Protein 8EML (pdb70)

GO terms:
  GO:0003677 DNA binding (F, IDA)
  GO:0021527 spinal cord association neuron differentiation (P, IGI)
  GO:0021544 subpallium development (P, IGI)
  GO:0048663 neuron fate commitment (P, IGI)
  GO:0007389 pattern specification process (P, IGI)
  GO:0007420 brain development (P, IGI)
  GO:0002087 regulation of respiratory gaseous exchange by nervous system process (P, IMP)
  GO:0045747 positive regulation of Notch signaling pathway (P, IMP)
  GO:0030334 regulation of cell migration (P, IMP)
  GO:0021575 hindbrain morphogenesis (P, IMP)
  GO:0021772 olfactory bulb development (P, IMP)
  GO:0021798 forebrain dorsal/ventral pattern formation (P, IMP)
  GO:0021889 olfactory bulb interneuron differentiation (P, IMP)
  GO:0021978 telencephalon regionalization (P, IMP)
  GO:0048665 neuron fate specification (P, IMP)
  GO:0048699 generation of neurons (P, IMP)
  GO:0048714 positive regulation of oligodendrocyte differentiation (P, IMP)
  GO:0048853 forebrain morphogenesis (P, IMP)
  GO:0060163 subpallium neuron fate commitment (P, IMP)
  GO:0007389 pattern specification process (P, IMP)

Foldseek 3Di:
DDDDDADPVLVVVLVVCCVPDLDDDLVVLVVSCVVRVHDSVVSVVVSVVVVVVVVVD/DDDDDADPVLVVVLVVVCVPDLDDDLVRLVVSCVVRVHDSVVSVVVSVVVVVVVVVVD

Solvent-accessible surface area: 8068 Å² total; per-residue (Å²): 150,39,210,39,28,52,34,93,68,2,77,138,63,0,78,56,26,10,100,89,60,72,156,36,65,149,124,90,48,74,82,10,4,105,138,3,50,23,57,47,137,35,0,80,77,31,6,83,92,50,62,112,130,80,83,98,115,153,39,209,39,29,51,35,89,69,3,75,127,64,0,73,56,21,11,98,92,62,66,154,36,68,146,125,94,44,73,83,10,4,101,139,3,51,24,56,48,138,34,0,81,77,31,6,82,95,50,62,110,128,75,74,97,83,106

Nearest PDB structures (foldseek):
  8eml-assembly1_B  TM=1.018E+00  e=2.217E-08  Mus musculus
  8eml-assembly2_A  TM=1.018E+00  e=5.355E-08  Mus musculus
  5zjr-assembly1_A  TM=9.509E-01  e=2.400E-05  Drosophila melanogaster
  3a01-assembly2_F  TM=9.788E-01  e=1.309E-04  Drosophila melanogaster
  5wc9-assembly1_A  TM=9.565E-01  e=1.505E-03  Homo sapiens

Organism: Mus musculus (NCBI:txid10090)

Structure (mmCIF, N/CA/C/O backbone):
data_8EML
#
_entry.id   8EML
#
_cell.length_a   37.700
_cell.length_b   37.650
_cell.length_c   107.869
_cell.angle_alpha   90.000
_cell.angle_beta   93.990
_cell.angle_gamma   90.000
#
_symmetry.space_group_name_H-M   'P 1 21 1'
#
loop_
_entity.id
_entity.type
_entity.pdbx_description
1 polymer 'GS homeobox 2'
2 polymer "DNA (5'-D(P*GP*AP*GP*CP*TP*AP*AP*TP*TP*AP*AP*AP*GP*C)-3')"
3 polymer "DNA (5'-D(P*GP*CP*TP*TP*TP*AP*AP*TP*TP*AP*GP*CP*TP*C)-3')"
4 non-polymer 'TRIETHYLENE GLYCOL'
5 water water
#
loop_
_atom_site.group_PDB
_atom_site.id
_atom_site.type_symbol
_atom_site.label_atom_id
_atom_site.label_alt_id
_atom_site.label_comp_id
_atom_site.label_asym_id
_atom_site.label_entity_id
_atom_site.label_seq_id
_atom_site.pdbx_PDB_ins_code
_atom_site.Cartn_x
_atom_site.Cartn_y
_atom_site.Cartn_z
_atom_site.occupancy
_atom_site.B_iso_or_equiv
_atom_site.auth_seq_id
_atom_site.auth_comp_id
_atom_site.auth_asym_id
_atom_site.auth_atom_id
_atom_site.pdbx_PDB_model_num
ATOM 1 N N . ARG A 1 8 ? -7.65392 3.94256 39.34405 1.000 93.34770 205 ARG B N 1
ATOM 2 C CA . ARG A 1 8 ? -7.79608 3.83085 37.88956 1.000 97.03444 205 ARG B CA 1
ATOM 3 C C . ARG A 1 8 ? -8.99033 2.96446 37.48809 1.000 101.90284 205 ARG B C 1
ATOM 4 O O . ARG A 1 8 ? -9.78880 2.54207 38.33282 1.000 107.62728 205 ARG B O 1
ATOM 6 N N . MET A 1 9 ? -9.12233 2.74296 36.18266 1.000 77.28840 206 MET B N 1
ATOM 7 C CA . MET A 1 9 ? -10.13074 1.87919 35.57931 1.000 62.30107 206 MET B CA 1
ATOM 8 C C . MET A 1 9 ? -9.45267 0.62578 35.07810 1.000 61.57580 206 MET B C 1
ATOM 9 O O . MET A 1 9 ? -8.30324 0.68178 34.61607 1.000 57.75921 206 MET B O 1
ATOM 14 N N . ARG A 1 10 ? -10.15380 -0.51290 35.19274 1.000 49.99297 207 ARG B N 1
ATOM 15 C CA . ARG A 1 10 ? -9.50110 -1.77740 34.88935 1.000 47.33618 207 ARG B CA 1
ATOM 16 C C . ARG A 1 10 ? -9.25958 -1.91898 33.38878 1.000 45.14513 207 ARG B C 1
ATOM 17 O O . ARG A 1 10 ? -10.05223 -1.46806 32.55995 1.000 40.29333 207 ARG B O 1
ATOM 25 N N . THR A 1 11 ? -8.12522 -2.51150 33.04933 1.000 40.78183 208 THR B N 1
ATOM 26 C CA . THR A 1 11 ? -7.82401 -2.89618 31.68173 1.000 41.20978 208 THR B CA 1
ATOM 27 C C . THR A 1 11 ? -8.45938 -4.24563 31.33925 1.000 39.69717 208 THR B C 1
ATOM 28 O O . THR A 1 11 ? -8.47586 -5.14336 32.16362 1.000 39.27999 208 THR B O 1
ATOM 32 N N . ALA A 1 12 ? -8.92277 -4.39791 30.09583 1.000 40.45112 209 ALA B N 1
ATOM 33 C CA . ALA A 1 12 ? -9.28392 -5.69111 29.50495 1.000 39.86873 209 ALA B CA 1
ATOM 34 C C . ALA A 1 12 ? -8.20859 -6.10266 28.50856 1.000 32.93485 209 ALA B C 1
ATOM 35 O O . ALA A 1 12 ? -7.66287 -5.25622 27.80517 1.000 34.71589 209 ALA B O 1
ATOM 37 N N . PHE A 1 13 ? -7.92411 -7.40119 28.42440 1.000 33.02783 210 PHE B N 1
ATOM 38 C CA . PHE A 1 13 ? -6.94002 -7.93710 27.46967 1.000 39.42243 210 PHE B CA 1
ATOM 39 C C . PHE A 1 13 ? -7.64666 -8.83704 26.47395 1.000 36.97736 210 PHE B C 1
ATOM 40 O O . PHE A 1 13 ? -8.57833 -9.51202 26.86040 1.000 32.21365 210 PHE B O 1
ATOM 48 N N . THR A 1 14 ? -7.22811 -8.84199 25.18815 1.000 32.87211 211 THR B N 1
ATOM 49 C CA . THR A 1 14 ? -7.78203 -9.81371 24.24903 1.000 34.25754 211 THR B CA 1
ATOM 50 C C . THR A 1 14 ? -7.22750 -11.19621 24.57487 1.000 37.85018 211 THR B C 1
ATOM 51 O O . THR A 1 14 ? -6.27484 -11.34367 25.33845 1.000 35.91562 211 THR B O 1
ATOM 55 N N . SER A 1 15 ? -7.78291 -12.23686 23.93628 1.000 44.18475 212 SER B N 1
ATOM 56 C CA . SER A 1 15 ? -7.21876 -13.56996 24.20236 1.000 44.90058 212 SER B CA 1
ATOM 57 C C . SER A 1 15 ? -5.77540 -13.64493 23.70592 1.000 45.55978 212 SER B C 1
ATOM 58 O O . SER A 1 15 ? -4.92630 -14.22868 24.37672 1.000 40.91760 212 SER B O 1
ATOM 61 N N . THR A 1 16 ? -5.46084 -12.95740 22.59754 1.000 35.51192 213 THR B N 1
ATOM 62 C CA . THR A 1 16 ? -4.09790 -12.95928 22.06462 1.000 39.18916 213 THR B CA 1
ATOM 63 C C . THR A 1 16 ? -3.10185 -12.34248 23.04570 1.000 48.83934 213 THR B C 1
ATOM 64 O O . THR A 1 16 ? -2.03866 -12.91835 23.32632 1.000 52.79780 213 THR B O 1
ATOM 68 N N . GLN A 1 17 ? -3.40662 -11.13415 23.54295 1.000 41.68185 214 GLN B N 1
ATOM 69 C CA . GLN A 1 17 ? -2.54281 -10.50103 24.51960 1.000 44.40954 214 GLN B CA 1
ATOM 70 C C . GLN A 1 17 ? -2.29759 -11.40424 25.73020 1.000 45.75373 214 GLN B C 1
ATOM 71 O 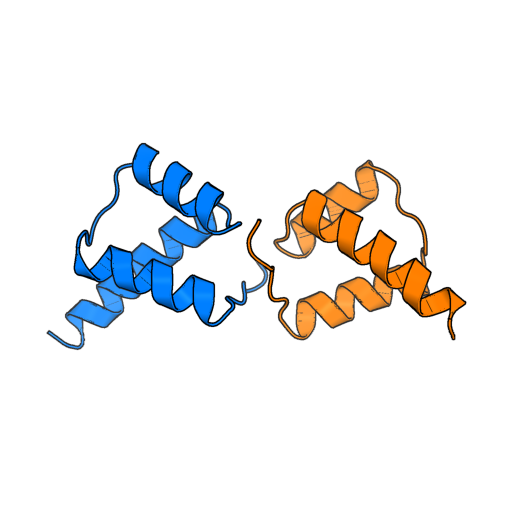O . GLN A 1 17 ? -1.15504 -11.54606 26.17528 1.000 45.44771 214 GLN B O 1
ATOM 77 N N . LEU A 1 18 ? -3.35941 -11.97961 26.30824 1.000 36.27757 215 LEU B N 1
ATOM 78 C CA . LEU A 1 18 ? -3.15745 -12.85665 27.46146 1.000 46.99927 215 LEU B CA 1
ATOM 79 C C . LEU A 1 18 ? -2.28615 -14.04906 27.10753 1.000 50.31948 215 LEU B C 1
ATOM 80 O O . LEU A 1 18 ? -1.45071 -14.47322 27.91680 1.000 48.52983 215 LEU B O 1
ATOM 85 N N . LEU A 1 19 ? -2.43416 -14.57729 25.88363 1.000 50.77949 216 LEU B N 1
ATOM 86 C CA . LEU A 1 19 ? -1.64686 -15.76461 25.54175 1.000 54.89391 216 LEU B CA 1
ATOM 87 C C . LEU A 1 19 ? -0.16674 -15.39441 25.39816 1.000 52.49250 216 LEU B C 1
ATOM 88 O O . LEU A 1 19 ? 0.70279 -16.17752 25.77965 1.000 53.14022 216 LEU B O 1
ATOM 93 N N . GLU A 1 20 ? 0.14255 -14.21970 24.81150 1.000 52.44768 217 GLU B N 1
ATOM 94 C CA . GLU A 1 20 ? 1.54852 -13.79142 24.65481 1.000 53.16412 217 GLU B CA 1
ATOM 95 C C . GLU A 1 20 ? 2.17771 -13.39334 25.99298 1.000 58.11767 217 GLU B C 1
ATOM 96 O O . GLU A 1 20 ? 3.36768 -13.66895 26.24635 1.000 56.86472 217 GLU B O 1
ATOM 102 N N . LEU A 1 21 ? 1.39272 -12.74391 26.86258 1.000 49.31243 218 LEU B N 1
ATOM 103 C CA . LEU A 1 21 ? 1.87176 -12.45164 28.20626 1.000 56.00911 218 LEU B CA 1
ATOM 104 C C . LEU A 1 21 ? 2.20950 -13.74118 28.95916 1.000 62.13149 218 LEU B C 1
ATOM 105 O O . LEU A 1 21 ? 3.22882 -13.81744 29.65997 1.000 59.90001 218 LEU B O 1
ATOM 110 N N . GLU A 1 22 ? 1.37809 -14.75758 28.82640 1.000 63.72051 219 GLU B N 1
ATOM 111 C CA . GLU A 1 22 ? 1.66091 -16.01162 29.50735 1.000 69.12388 219 GLU B CA 1
ATOM 112 C C . GLU A 1 22 ? 2.68904 -16.87020 28.80712 1.000 68.50484 219 GLU B C 1
ATOM 113 O O . GLU A 1 22 ? 3.31419 -17.68862 29.47805 1.000 76.52889 219 GLU B O 1
ATOM 119 N N . ARG A 1 23 ? 2.96092 -16.63493 27.52305 1.000 64.28897 220 ARG B N 1
ATOM 120 C CA . ARG A 1 23 ? 4.13514 -17.25726 26.93084 1.000 65.42918 220 ARG B CA 1
ATOM 121 C C . ARG A 1 23 ? 5.40124 -16.67026 27.52627 1.000 70.88911 220 ARG B C 1
ATOM 122 O O . ARG A 1 23 ? 6.34943 -17.40117 27.81187 1.000 76.32721 220 ARG B O 1
ATOM 124 N N . GLU A 1 24 ? 5.44157 -15.35358 27.72389 1.000 74.82616 221 GLU B N 1
ATOM 125 C CA . GLU A 1 24 ? 6.60810 -14.73848 28.35985 1.000 75.11773 221 GLU B CA 1
ATOM 126 C C . GLU A 1 24 ? 6.82853 -15.28194 29.76211 1.000 80.43773 221 GLU B C 1
ATOM 127 O O . GLU A 1 24 ? 7.91447 -15.78336 30.07678 1.000 86.04264 221 GLU B O 1
ATOM 133 N N . PHE A 1 25 ? 5.78481 -15.26238 30.59482 1.000 66.36040 222 PHE B N 1
ATOM 134 C CA . PHE A 1 25 ? 5.91726 -15.78485 31.94894 1.000 72.75124 222 PHE B CA 1
ATOM 135 C C . PHE A 1 25 ? 6.44087 -17.21673 31.97028 1.000 83.59938 222 PHE B C 1
ATOM 136 O O . PHE A 1 25 ? 7.08080 -17.62489 32.94808 1.000 83.74193 222 PHE B O 1
ATOM 144 N N . SER A 1 26 ? 6.16795 -17.99650 30.91605 1.000 83.22703 223 SER B N 1
ATOM 145 C CA . SER A 1 26 ? 6.70503 -19.35229 30.83013 1.000 86.00034 223 SER B CA 1
ATOM 146 C C . SER A 1 26 ? 8.21558 -19.35230 30.72517 1.000 91.66770 223 SER B C 1
ATOM 147 O O . SER A 1 26 ? 8.88527 -20.19637 31.33680 1.000 100.81983 223 SER B O 1
ATOM 150 N N . SER A 1 27 ? 8.77225 -18.42284 29.94942 1.000 89.04846 224 SER B N 1
ATOM 151 C CA . SER A 1 27 ? 10.22398 -18.32951 29.79162 1.000 93.68975 224 SER B CA 1
ATOM 152 C C . SER A 1 27 ? 10.82733 -17.51228 30.94630 1.000 105.51723 224 SER B C 1
ATOM 153 O O . SER A 1 27 ? 11.41801 -18.07057 31.87134 1.000 115.03395 224 SER B O 1
ATOM 156 N N . ASN A 1 28 ? 10.69751 -16.19801 30.88271 1.000 110.26999 225 ASN B N 1
ATOM 157 C CA . ASN A 1 28 ? 11.00008 -15.26018 31.96135 1.000 98.53271 225 ASN B CA 1
ATOM 158 C C . ASN A 1 28 ? 9.86591 -15.14472 32.95487 1.000 100.13335 225 ASN B C 1
ATOM 159 O O . ASN A 1 28 ? 8.69349 -15.13960 32.58993 1.000 108.94637 225 ASN B O 1
ATOM 164 N N . MET A 1 29 ? 10.21582 -15.04827 34.21638 1.000 88.29644 226 MET B N 1
ATOM 165 C CA . MET A 1 29 ? 9.24250 -14.70722 35.22180 1.000 72.47007 226 MET B CA 1
ATOM 166 C C . MET A 1 29 ? 9.45482 -13.27661 35.70702 1.000 72.49763 226 MET B C 1
ATOM 167 O O . MET A 1 29 ? 8.53996 -12.67934 36.30075 1.000 64.56816 226 MET B O 1
ATOM 172 N N . TYR A 1 30 ? 10.61769 -12.70234 35.38364 1.000 75.41863 227 TYR B N 1
ATOM 173 C CA . TYR A 1 30 ? 11.02978 -11.34600 35.70762 1.000 70.80844 227 TYR B CA 1
ATOM 174 C C . TYR A 1 30 ? 11.53042 -10.67584 34.43513 1.000 71.79020 227 TYR B C 1
ATOM 175 O O . TYR A 1 30 ? 12.13077 -11.32298 33.57361 1.000 85.73669 227 TYR B O 1
ATOM 184 N N . LEU A 1 31 ? 11.32279 -9.37394 34.33240 1.000 62.79666 228 LEU B N 1
ATOM 185 C CA . LEU A 1 31 ? 11.60376 -8.66047 33.09985 1.000 65.72908 228 LEU B CA 1
ATOM 186 C C . LEU A 1 31 ? 12.48362 -7.46033 33.39428 1.000 74.13570 228 LEU B C 1
ATOM 187 O O . LEU A 1 31 ? 12.24770 -6.73902 34.37119 1.000 73.86039 228 LEU B O 1
ATOM 192 N N . SER A 1 32 ? 13.49032 -7.24054 32.54547 1.000 68.73868 229 SER B N 1
ATOM 193 C CA . SER A 1 32 ? 14.20090 -5.98006 32.60151 1.000 66.83699 229 SER B CA 1
ATOM 194 C C . SER A 1 32 ? 13.23623 -4.85321 32.28843 1.000 69.64947 229 SER B C 1
ATOM 195 O O . SER A 1 32 ? 12.17141 -5.06484 31.70599 1.000 69.08064 229 SER B O 1
ATOM 198 N N . ARG A 1 33 ? 13.61775 -3.63968 32.68051 1.000 67.22362 230 ARG B N 1
ATOM 199 C CA . ARG A 1 33 ? 12.83990 -2.47743 32.28438 1.000 69.34916 230 ARG B CA 1
ATOM 200 C C . ARG A 1 33 ? 12.78444 -2.35887 30.75995 1.000 71.25385 230 ARG B C 1
ATOM 201 O O . ARG A 1 33 ? 11.81104 -1.83234 30.20541 1.000 70.08776 230 ARG B O 1
ATOM 209 N N . LEU A 1 34 ? 13.81175 -2.85015 30.06858 1.000 69.43721 231 LEU B N 1
ATOM 210 C CA . LEU A 1 34 ? 13.86324 -2.72613 28.61680 1.000 70.85541 231 LEU B CA 1
ATOM 211 C C . LEU A 1 34 ? 12.95094 -3.74000 27.95962 1.000 66.96542 231 LEU B C 1
ATOM 212 O O . LEU A 1 34 ? 12.25795 -3.41714 26.99778 1.000 68.92509 231 LEU B O 1
ATOM 217 N N . ARG A 1 35 ? 12.95650 -4.97144 28.45308 1.000 69.51264 232 ARG B N 1
ATOM 218 C CA . ARG A 1 35 ? 12.08280 -5.99596 27.89516 1.000 70.61930 232 ARG B CA 1
ATOM 219 C C . ARG A 1 35 ? 10.61502 -5.63531 28.13872 1.000 72.05677 232 ARG B C 1
ATOM 220 O O . ARG A 1 35 ? 9.76305 -5.81621 27.26074 1.000 66.73090 232 ARG B O 1
ATOM 228 N N . ARG A 1 36 ? 10.32346 -5.04849 29.30086 1.000 66.26516 233 ARG B N 1
ATOM 229 C CA . ARG A 1 36 ? 8.97897 -4.59417 29.60909 1.000 67.43108 233 ARG B CA 1
ATOM 230 C C . ARG A 1 36 ? 8.50659 -3.59676 28.54849 1.000 71.05113 233 ARG B C 1
ATOM 231 O O . ARG A 1 36 ? 7.38063 -3.69244 28.03979 1.000 55.15779 233 ARG B O 1
ATOM 239 N N . ILE A 1 37 ? 9.39010 -2.68514 28.12580 1.000 66.66542 234 ILE B N 1
ATOM 240 C CA . ILE A 1 37 ? 8.96319 -1.74616 27.09292 1.000 64.44336 234 ILE B CA 1
ATOM 241 C C . ILE A 1 37 ? 8.81660 -2.46265 25.75788 1.000 63.14839 234 ILE B C 1
ATOM 242 O O . ILE A 1 37 ? 7.91046 -2.15085 24.97214 1.000 56.70084 234 ILE B O 1
ATOM 247 N N . GLU A 1 38 ? 9.65729 -3.46571 25.50171 1.000 60.58190 235 GLU B N 1
ATOM 248 C CA . GLU A 1 38 ? 9.53997 -4.23063 24.26753 1.000 66.31909 235 GLU B CA 1
ATOM 249 C C . GLU A 1 38 ? 8.18754 -4.92329 24.19024 1.000 62.10520 235 GLU B C 1
ATOM 250 O O . GLU A 1 38 ? 7.44156 -4.75443 23.22285 1.000 57.68624 235 GLU B O 1
ATOM 256 N N . ILE A 1 39 ? 7.86970 -5.72154 25.21173 1.000 62.87208 236 ILE B N 1
ATOM 257 C CA . ILE A 1 39 ? 6.62549 -6.47776 25.24700 1.000 58.58778 236 ILE B CA 1
ATOM 258 C C . ILE A 1 39 ? 5.43908 -5.53386 25.13236 1.000 54.21179 236 ILE B C 1
ATOM 259 O O . ILE A 1 39 ? 4.52023 -5.75751 24.35005 1.000 46.59010 236 ILE B O 1
ATOM 264 N N . ALA A 1 40 ? 5.49424 -4.43347 25.87297 1.000 56.09074 237 ALA B N 1
ATOM 265 C CA . ALA A 1 40 ? 4.43110 -3.45078 25.82461 1.000 50.58219 237 ALA B CA 1
ATOM 266 C C . ALA A 1 40 ? 4.17816 -2.94890 24.41260 1.000 56.33216 237 ALA B C 1
ATOM 267 O O . ALA A 1 40 ? 3.01250 -2.84202 23.98657 1.000 51.35529 237 ALA B O 1
ATOM 269 N N . THR A 1 41 ? 5.24641 -2.62756 23.67510 1.000 52.35664 238 THR B N 1
ATOM 270 C CA . THR A 1 41 ? 5.09458 -2.07710 22.33130 1.000 53.28125 238 THR B CA 1
ATOM 271 C C . THR A 1 41 ? 4.60214 -3.14543 21.35667 1.000 54.52354 238 THR B C 1
ATOM 272 O O . THR A 1 41 ? 3.71755 -2.87954 20.53535 1.000 56.55990 238 THR B O 1
ATOM 276 N N . TYR A 1 42 ? 5.10441 -4.37820 21.48466 1.000 47.79683 239 TYR B N 1
ATOM 277 C CA . TYR A 1 42 ? 4.62733 -5.47601 20.64582 1.000 57.12841 239 TYR B CA 1
ATOM 278 C C . TYR A 1 42 ? 3.15595 -5.83749 20.90693 1.000 62.87171 239 TYR B C 1
ATOM 279 O O . TYR A 1 42 ? 2.45525 -6.28790 19.99722 1.000 59.78752 239 TYR B O 1
ATOM 288 N N . LEU A 1 43 ? 2.68468 -5.69276 22.13308 1.000 55.99793 240 LEU B N 1
ATOM 289 C CA . LEU A 1 43 ? 1.36732 -6.15268 22.55291 1.000 54.18712 240 LEU B CA 1
ATOM 290 C C . LEU A 1 43 ? 0.32972 -5.04033 22.48641 1.000 55.80718 240 LEU B C 1
ATOM 291 O O . LEU A 1 43 ? -0.84992 -5.27587 22.78838 1.000 54.28677 240 LEU B O 1
ATOM 296 N N . ASN A 1 44 ? 0.75758 -3.82409 22.14501 1.000 50.40667 241 ASN B N 1
ATOM 297 C CA . ASN A 1 44 ? -0.11881 -2.66699 22.12951 1.000 49.01180 241 ASN B CA 1
ATOM 298 C C . ASN A 1 44 ? -0.64781 -2.38970 23.53719 1.000 50.97965 241 ASN B C 1
ATOM 299 O O . ASN A 1 44 ? -1.83470 -2.12738 23.76157 1.000 49.21247 241 ASN B O 1
ATOM 304 N N . LEU A 1 45 ? 0.24258 -2.47708 24.50286 1.000 47.77218 242 LEU B N 1
ATOM 305 C CA . LEU A 1 45 ? -0.08312 -2.22247 25.89324 1.000 48.93788 242 LEU B CA 1
ATOM 306 C C . LEU A 1 45 ? 0.89053 -1.18143 26.43733 1.000 49.73064 242 LEU B C 1
ATOM 307 O O . LEU A 1 45 ? 1.98901 -1.01392 25.90940 1.000 48.51755 242 LEU B O 1
ATOM 312 N N . SER A 1 46 ? 0.51483 -0.54151 27.53869 1.000 42.91635 243 SER B N 1
ATOM 313 C CA . SER A 1 46 ? 1.44278 0.31212 28.25217 1.000 40.74580 243 SER B CA 1
ATOM 314 C C . SER A 1 46 ? 2.32327 -0.46744 29.21517 1.000 49.26922 243 SER B C 1
ATOM 315 O O . SER A 1 46 ? 1.99832 -1.56885 29.67868 1.000 48.92174 243 SER B O 1
ATOM 318 N N . GLU A 1 47 ? 3.40838 0.18413 29.58278 1.000 44.15250 244 GLU B N 1
ATOM 319 C CA . GLU A 1 47 ? 4.43241 -0.41771 30.41378 1.000 53.14615 244 GLU B CA 1
ATOM 320 C C . GLU A 1 47 ? 3.86667 -0.75784 31.76986 1.000 50.43420 244 GLU B C 1
ATOM 321 O O . GLU A 1 47 ? 4.14897 -1.83084 32.32679 1.000 51.23241 244 GLU B O 1
ATOM 327 N N . LYS A 1 48 ? 3.04181 0.13639 32.31202 1.000 43.80842 245 LYS B N 1
ATOM 328 C CA . LYS A 1 48 ? 2.45771 -0.10207 33.62313 1.000 45.46729 245 LYS B CA 1
ATOM 329 C C . LYS A 1 48 ? 1.53452 -1.30530 33.59400 1.000 47.21288 245 LYS B C 1
ATOM 330 O O . LYS A 1 48 ? 1.49902 -2.08636 34.55529 1.000 46.79020 245 LYS B O 1
ATOM 336 N N . GLN A 1 49 ? 0.79446 -1.48121 32.48816 1.000 41.80821 246 GLN B N 1
ATOM 337 C CA . GLN A 1 49 ? -0.07758 -2.65787 32.35595 1.000 41.33764 246 GLN B CA 1
ATOM 338 C C . GLN A 1 49 ? 0.73600 -3.95130 32.35715 1.000 45.59117 246 GLN B C 1
ATOM 339 O O . GLN A 1 49 ? 0.32992 -4.95104 32.98097 1.000 34.83008 246 GLN B O 1
ATOM 345 N N . VAL A 1 50 ? 1.88307 -3.95876 31.64846 1.000 38.47692 247 VAL B N 1
ATOM 346 C CA . VAL A 1 50 ? 2.71168 -5.15929 31.61585 1.000 36.56184 247 VAL B CA 1
ATOM 347 C C . VAL A 1 50 ? 3.31390 -5.40391 32.99075 1.000 44.95324 247 VAL B C 1
ATOM 348 O O . VAL A 1 50 ? 3.39984 -6.55002 33.46235 1.000 36.90652 247 VAL B O 1
ATOM 352 N N . LYS A 1 51 ? 3.75514 -4.33992 33.64748 1.000 43.30679 248 LYS B N 1
ATOM 353 C CA . LYS A 1 51 ? 4.42710 -4.50165 34.93581 1.000 49.21902 248 LYS B CA 1
ATOM 354 C C . LYS A 1 51 ? 3.47662 -5.13041 35.96230 1.000 50.44299 248 LYS B C 1
ATOM 355 O O . LYS A 1 51 ? 3.79319 -6.13707 36.60986 1.000 45.08418 248 LYS B O 1
ATOM 361 N N . ILE A 1 52 ? 2.29274 -4.54801 36.09447 1.000 46.36113 249 ILE B N 1
ATOM 362 C CA . ILE A 1 52 ? 1.32959 -5.02251 37.07172 1.000 44.93710 249 ILE B CA 1
ATOM 363 C C . ILE A 1 52 ? 0.87551 -6.43724 36.73455 1.000 48.53833 249 ILE B C 1
ATOM 364 O O . ILE A 1 52 ? 0.71499 -7.27623 37.63932 1.000 45.87590 249 ILE B O 1
ATOM 369 N N . TRP A 1 53 ? 0.67632 -6.74166 35.43848 1.000 43.05160 250 TRP B N 1
ATOM 370 C CA . TRP A 1 53 ? 0.31176 -8.12413 35.09861 1.000 43.61847 250 TRP B CA 1
ATOM 371 C C . TRP A 1 53 ? 1.35852 -9.10618 35.61088 1.000 44.26162 250 TRP B C 1
ATOM 372 O O . TRP A 1 53 ? 1.03149 -10.11965 36.24490 1.000 41.35784 250 TRP B O 1
ATOM 383 N N . PHE A 1 54 ? 2.62909 -8.77798 35.42348 1.000 40.65707 251 PHE B N 1
ATOM 384 C CA . PHE A 1 54 ? 3.67619 -9.67407 35.87655 1.000 47.67054 251 PHE B CA 1
ATOM 385 C C . PHE A 1 54 ? 3.68833 -9.79215 37.39683 1.000 50.81049 251 PHE B C 1
ATOM 386 O O . PHE A 1 54 ? 3.79842 -10.90663 37.92658 1.000 50.84770 251 PHE B O 1
ATOM 394 N N . GLN A 1 55 ? 3.52128 -8.67322 38.12132 1.000 46.93986 252 GLN B N 1
ATOM 395 C CA . GLN A 1 55 ? 3.40275 -8.73898 39.58227 1.000 49.56785 252 GLN B CA 1
ATOM 396 C C . GLN A 1 55 ? 2.28614 -9.67809 40.02002 1.000 50.25609 252 GLN B C 1
ATOM 397 O O . GLN A 1 55 ? 2.51430 -10.62128 40.79215 1.000 51.73939 252 GLN B O 1
ATOM 403 N N . ASN A 1 56 ? 1.06097 -9.45022 39.52374 1.000 45.43702 253 ASN B N 1
ATOM 404 C CA . ASN A 1 56 ? -0.05236 -10.30120 39.93951 1.000 51.14593 253 ASN B CA 1
ATOM 405 C C . ASN A 1 56 ? 0.19464 -11.75681 39.53200 1.000 55.84370 253 ASN B C 1
ATOM 406 O O . ASN A 1 56 ? -0.10794 -12.68428 40.29319 1.000 55.28286 253 ASN B O 1
ATOM 411 N N . ARG A 1 57 ? 0.80610 -11.97150 38.36509 1.000 46.99074 254 ARG B N 1
ATOM 412 C CA . ARG A 1 57 ? 0.97740 -13.33877 37.89871 1.000 50.64310 254 ARG B CA 1
ATOM 413 C C . ARG A 1 57 ? 1.87919 -14.10101 38.84233 1.000 61.81093 254 ARG B C 1
ATOM 414 O O . ARG A 1 57 ? 1.64609 -15.27878 39.12183 1.000 66.24290 254 ARG B O 1
ATOM 422 N N . ARG A 1 58 ? 2.92402 -13.44610 39.34531 1.000 59.57825 255 ARG B N 1
ATOM 423 C CA . ARG A 1 58 ? 3.82497 -14.13778 40.25309 1.000 60.01824 255 ARG B CA 1
ATOM 424 C C . ARG A 1 58 ? 3.10828 -14.51556 41.54545 1.000 65.49238 255 ARG B C 1
ATOM 425 O O . ARG A 1 58 ? 3.28597 -15.62493 42.06288 1.000 66.31857 255 ARG B O 1
ATOM 433 N N . VAL A 1 59 ? 2.25557 -13.62954 42.05603 1.000 59.33284 256 VAL B N 1
ATOM 434 C CA . VAL A 1 59 ? 1.47103 -13.97493 43.24096 1.000 73.52923 256 VAL B CA 1
ATOM 435 C C . VAL A 1 59 ? 0.61751 -15.22127 42.99054 1.000 73.19671 256 VAL B C 1
ATOM 436 O O . VAL A 1 59 ? 0.59746 -16.15785 43.79649 1.000 76.49185 256 VAL B O 1
ATOM 440 N N . LYS A 1 60 ? -0.10285 -15.2474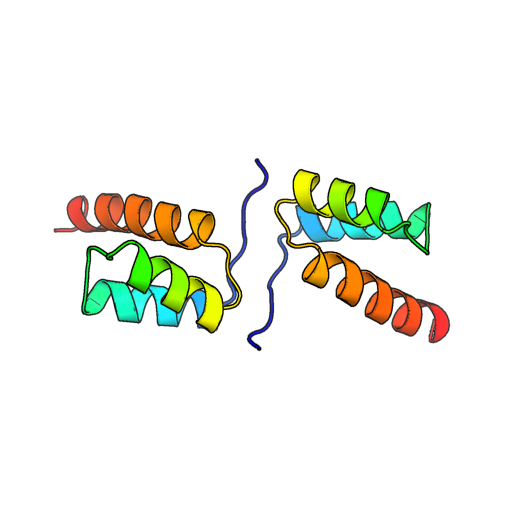7 41.87344 1.000 68.88927 257 LYS B N 1
ATOM 441 C CA . LYS A 1 60 ? -0.86812 -16.43785 41.53251 1.000 73.21944 257 LYS B CA 1
ATOM 442 C C . LYS A 1 60 ? 0.02938 -17.65765 41.42872 1.000 82.44414 257 LYS B C 1
ATOM 443 O O . LYS A 1 60 ? -0.30904 -18.73159 41.94395 1.000 86.96162 257 LYS B O 1
ATOM 449 N N . HIS A 1 61 ? 1.19174 -17.51037 40.79402 1.000 81.44042 258 HIS B N 1
ATOM 450 C CA . HIS A 1 61 ? 1.99401 -18.69536 40.53817 1.000 90.80477 258 HIS B CA 1
ATOM 451 C C . HIS A 1 61 ? 2.49269 -19.33255 41.83196 1.000 100.68359 258 HIS B C 1
ATOM 452 O O . HIS A 1 61 ? 2.62724 -20.56107 41.90518 1.000 103.59060 258 HIS B O 1
ATOM 459 N N . LYS A 1 62 ? 2.77321 -18.52933 42.85879 1.000 95.02882 259 LYS B N 1
ATOM 460 C CA . LYS A 1 62 ? 3.19396 -19.10477 44.13330 1.000 99.24282 259 LYS B CA 1
ATOM 461 C C . LYS A 1 62 ? 2.05592 -19.90139 44.76094 1.000 103.99110 259 LYS B C 1
ATOM 462 O O . LYS A 1 62 ? 2.21649 -21.08305 45.08782 1.000 109.24984 259 LYS B O 1
ATOM 464 N N . LYS A 1 63 ? 0.87852 -19.28759 44.88454 1.000 99.78553 260 LYS B N 1
ATOM 465 C CA . LYS A 1 63 ? -0.28507 -19.95275 45.46305 1.000 103.41129 260 LYS B CA 1
ATOM 466 C C . LYS A 1 63 ? -0.61757 -21.27761 44.77259 1.000 110.95132 260 LYS B C 1
ATOM 467 O O . LYS A 1 63 ? -1.38910 -22.07753 45.30944 1.000 119.64629 260 LYS B O 1
ATOM 469 N N . GLU A 1 64 ? -0.04556 -21.52820 43.59719 1.000 112.16162 261 GLU B N 1
ATOM 470 C CA . GLU A 1 64 ? -0.18760 -22.82052 42.93205 1.000 109.25461 261 GLU B CA 1
ATOM 471 C C . GLU A 1 64 ? 1.18387 -23.39842 42.59035 1.000 111.08836 261 GLU B C 1
ATOM 472 O O . GLU A 1 64 ? 1.51759 -23.58372 41.41768 1.000 114.97670 261 GLU B O 1
ATOM 1048 N N . ARG D 1 8 ? -0.45015 -3.29368 14.00711 1.000 89.45747 205 ARG A N 1
ATOM 1049 C CA . ARG D 1 8 ? -0.55951 -3.45345 15.45726 1.000 93.92861 205 ARG A CA 1
ATOM 1050 C C . ARG D 1 8 ? -1.44436 -4.64179 15.86296 1.000 96.04770 205 ARG A C 1
ATOM 1051 O O . ARG D 1 8 ? -1.85920 -5.46476 15.02394 1.000 102.37451 205 ARG A O 1
ATOM 1053 N N . MET D 1 9 ? -1.73128 -4.70637 17.16263 1.000 75.03632 206 MET A N 1
ATOM 1054 C CA . MET D 1 9 ? -2.51037 -5.77868 17.74923 1.000 62.91092 206 MET A CA 1
ATOM 1055 C C . MET D 1 9 ? -3.78234 -5.12482 18.27627 1.000 59.68800 206 MET A C 1
ATOM 1056 O O . MET D 1 9 ? -3.72299 -3.98683 18.75156 1.000 54.75071 206 MET A O 1
ATOM 1061 N N . ARG D 1 10 ? -4.94617 -5.79333 18.15321 1.000 52.34828 207 ARG A N 1
ATOM 1062 C CA . ARG D 1 10 ? -6.19436 -5.09262 18.47589 1.000 46.63647 207 ARG A CA 1
ATOM 1063 C C . ARG D 1 10 ? -6.33263 -4.84969 19.97525 1.000 44.57482 207 ARG A C 1
ATOM 1064 O O . ARG D 1 10 ? -5.96012 -5.68097 20.80670 1.000 39.39161 207 ARG A O 1
ATOM 1072 N N . THR D 1 11 ? -6.88146 -3.69313 20.30724 1.000 41.61183 208 THR A N 1
ATOM 1073 C CA . THR D 1 11 ? -7.31750 -3.37923 21.65593 1.000 42.41160 208 THR A CA 1
ATOM 1074 C C . THR D 1 11 ? -8.68216 -4.00127 21.97612 1.000 40.04323 208 THR A C 1
ATOM 1075 O O . THR D 1 11 ? -9.57049 -3.98248 21.14085 1.000 41.83252 208 THR A O 1
ATOM 1079 N N . ALA D 1 12 ? -8.86837 -4.45761 23.22659 1.000 41.31914 209 ALA A N 1
ATOM 1080 C CA . ALA D 1 12 ? -10.15236 -4.78190 23.84772 1.000 38.41796 209 ALA A CA 1
ATOM 1081 C C . ALA D 1 12 ? -10.53994 -3.69612 24.84636 1.000 35.92777 209 ALA A C 1
ATOM 1082 O O . ALA D 1 12 ? -9.67928 -3.15711 25.55200 1.000 37.17062 209 ALA A O 1
ATOM 1084 N N . PHE D 1 13 ? -11.83415 -3.41804 24.94669 1.000 31.27856 210 PHE A N 1
ATOM 1085 C CA . PHE D 1 13 ? -12.37724 -2.46685 25.90051 1.000 39.50270 210 PHE A CA 1
ATOM 1086 C C . PHE D 1 13 ? -13.27110 -3.21658 26.88357 1.000 37.57072 210 PHE A C 1
ATOM 1087 O O . PHE D 1 13 ? -13.95151 -4.16516 26.49282 1.000 34.10027 210 PHE A O 1
ATOM 1095 N N . THR D 1 14 ? -13.29454 -2.78262 28.15462 1.000 32.09101 211 THR A N 1
ATOM 1096 C CA . THR D 1 14 ? -14.26950 -3.30436 29.09152 1.000 33.93702 211 THR A CA 1
ATOM 1097 C C . THR D 1 14 ? -15.64945 -2.69813 28.78669 1.000 38.63841 211 THR A C 1
ATOM 1098 O O . THR D 1 14 ? -15.80280 -1.72472 28.02906 1.000 37.70622 211 THR A O 1
ATOM 1102 N N . SER D 1 15 ? -16.68224 -3.23024 29.42016 1.000 40.88415 212 SER A N 1
ATOM 1103 C CA . SER D 1 15 ? -18.00699 -2.66361 29.12084 1.000 45.51425 212 SER A CA 1
ATOM 1104 C C . SER D 1 15 ? -18.10957 -1.23496 29.62542 1.000 44.26498 212 SER A C 1
ATOM 1105 O O . SER D 1 15 ? -18.76038 -0.40937 28.98819 1.000 36.96188 212 SER A O 1
ATOM 1108 N N . THR D 1 16 ? -17.40392 -0.91925 30.72784 1.000 37.22371 213 THR A N 1
ATOM 1109 C CA . THR D 1 16 ? -17.38758 0.43736 31.26903 1.000 39.61828 213 THR A CA 1
ATOM 1110 C C . THR D 1 16 ? -16.74058 1.42989 30.29561 1.000 49.63300 213 THR A C 1
ATOM 1111 O O . THR D 1 16 ? -17.27886 2.51247 30.04253 1.000 51.11337 213 THR A O 1
ATOM 1115 N N . GLN D 1 17 ? -15.55117 1.09212 29.78151 1.000 43.33531 214 GLN A N 1
ATOM 1116 C CA . GLN D 1 17 ? -14.87292 1.94002 28.81618 1.000 43.23095 214 GLN A CA 1
ATOM 1117 C C . GLN D 1 17 ? -15.75685 2.23195 27.61210 1.000 43.99972 214 GLN A C 1
ATOM 1118 O O . GLN D 1 17 ? -15.91089 3.39589 27.22661 1.000 44.71334 214 GLN A O 1
ATOM 1124 N N . LEU D 1 18 ? -16.33912 1.19491 26.99098 1.000 37.04141 215 LEU A N 1
ATOM 1125 C CA . LEU D 1 18 ? -17.23615 1.43410 25.83796 1.000 46.95294 215 LEU A CA 1
ATOM 1126 C C . LEU D 1 18 ? -18.42154 2.32279 26.20477 1.000 52.31848 215 LEU A C 1
ATOM 1127 O O . LEU D 1 18 ? -18.85252 3.16539 25.39676 1.000 50.13291 215 LEU A O 1
ATOM 1132 N N . LEU D 1 19 ? -18.96400 2.16729 27.41521 1.000 47.78080 216 LEU A N 1
ATOM 1133 C CA . LEU D 1 19 ? -20.10976 3.01004 27.79329 1.000 55.94269 216 LEU A CA 1
ATOM 1134 C C . LEU D 1 19 ? -19.74785 4.47045 27.97133 1.000 54.29432 216 LEU A C 1
ATOM 1135 O O . LEU D 1 19 ? -20.55246 5.33727 27.61475 1.000 50.79361 216 LEU A O 1
ATOM 1140 N N . GLU D 1 20 ? -18.55604 4.75555 28.50934 1.000 51.17059 217 GLU A N 1
ATOM 1141 C CA . GLU D 1 20 ? -18.09978 6.13459 28.65996 1.000 52.93767 217 GLU A CA 1
ATOM 1142 C C . GLU D 1 20 ? -17.69265 6.73895 27.32105 1.000 56.89796 217 GLU A C 1
ATOM 1143 O O . GLU D 1 20 ? -17.88685 7.93564 27.09509 1.000 59.91854 217 GLU A O 1
ATOM 1149 N N . LEU D 1 21 ? -17.07900 5.94267 26.44756 1.000 48.37741 218 LEU A N 1
ATOM 1150 C CA . LEU D 1 21 ? -16.75709 6.39766 25.10609 1.000 54.98662 218 LEU A CA 1
ATOM 1151 C C . LEU D 1 21 ? -18.02989 6.75790 24.36450 1.000 60.97427 218 LEU A C 1
ATOM 1152 O O . LEU D 1 21 ? -18.07810 7.75693 23.64022 1.000 60.91688 218 LEU A O 1
ATOM 1157 N N . GLU D 1 22 ? -19.08189 5.97227 24.53670 1.000 61.34533 219 GLU A N 1
ATOM 1158 C CA . GLU D 1 22 ? -20.25868 6.30549 23.76544 1.000 66.86227 219 GLU A CA 1
ATOM 1159 C C . GLU D 1 22 ? -21.12383 7.31548 24.47550 1.000 69.65960 219 GLU A C 1
ATOM 1160 O O . GLU D 1 22 ? -21.93511 7.95449 23.81333 1.000 74.97910 219 GLU A O 1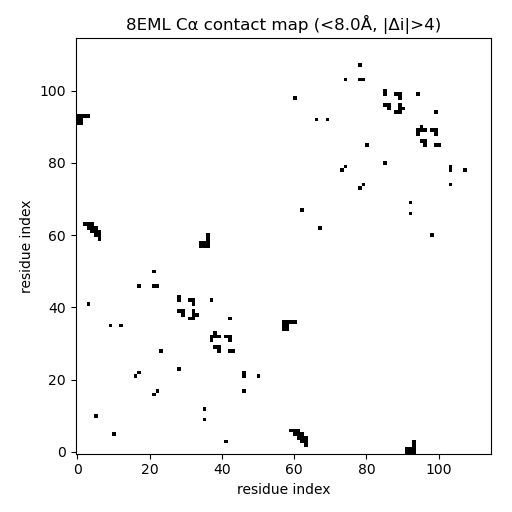
ATOM 1166 N N . ARG D 1 23 ? -20.93587 7.51345 25.78412 1.000 64.09336 220 ARG A N 1
ATOM 1167 C CA . ARG D 1 23 ? -21.50657 8.70096 26.39681 1.000 65.33994 220 ARG A CA 1
ATOM 1168 C C . ARG D 1 23 ? -20.90445 9.94412 25.77870 1.000 73.21754 220 ARG A C 1
ATOM 1169 O O . ARG D 1 23 ? -21.61915 10.90939 25.47794 1.000 77.06013 220 ARG A O 1
ATOM 1171 N N . GLU D 1 24 ? -19.59010 9.95963 25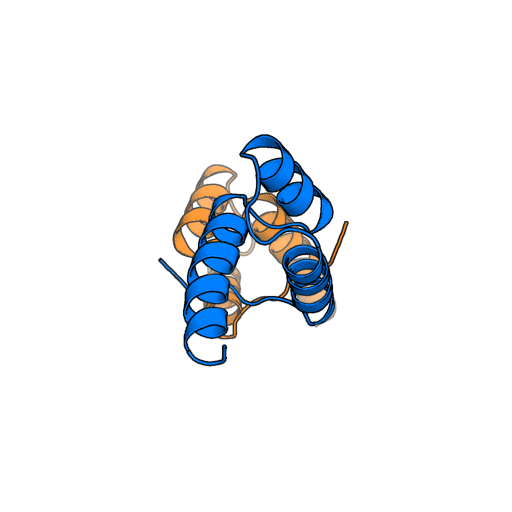.56300 1.000 75.24366 221 GLU A N 1
ATOM 1172 C CA . GLU D 1 24 ? -18.99532 11.14737 24.98027 1.000 74.64017 221 GLU A CA 1
ATOM 1173 C C . GLU D 1 24 ? -19.52216 11.40902 23.57212 1.000 80.94279 221 GLU A C 1
ATOM 1174 O O . GLU D 1 24 ? -19.95320 12.52115 23.24997 1.000 91.93290 221 GLU A O 1
ATOM 1180 N N . PHE D 1 25 ? -19.46618 10.39116 22.71294 1.000 66.58006 222 PHE A N 1
ATOM 1181 C CA . PHE D 1 25 ? -19.98166 10.52646 21.35931 1.000 70.93684 222 PHE A CA 1
ATOM 1182 C C . PHE D 1 25 ? -21.39539 11.07514 21.33985 1.000 83.05145 222 PHE A C 1
ATOM 1183 O O . PHE D 1 25 ? -21.81972 11.66232 20.33946 1.000 82.40290 222 PHE A O 1
ATOM 1191 N N . SER D 1 26 ? -22.13758 10.89176 22.42865 1.000 81.47432 223 SER A N 1
ATOM 1192 C CA . SER D 1 26 ? -23.51600 11.34114 22.46394 1.000 83.73688 223 SER A CA 1
ATOM 1193 C C . SER D 1 26 ? -23.55161 12.85361 22.59732 1.000 89.50663 223 SER A C 1
ATOM 1194 O O . SER D 1 26 ? -24.38413 13.52058 21.98031 1.000 103.46254 223 SER A O 1
ATOM 1197 N N . SER D 1 27 ? -22.62106 13.41023 23.36198 1.000 87.10812 224 SER A N 1
ATOM 1198 C CA . SER D 1 27 ? -22.49048 14.86563 23.50559 1.000 91.59080 224 SER A CA 1
ATOM 1199 C C . SER D 1 27 ? -21.63300 15.39473 22.37462 1.000 102.44396 224 SER A C 1
ATOM 1200 O O . SER D 1 27 ? -22.15081 16.01177 21.42279 1.000 111.99695 224 SER A O 1
ATOM 1203 N N . ASN D 1 28 ? -20.32873 15.14837 22.40990 1.000 111.81185 225 ASN A N 1
ATOM 1204 C CA . ASN D 1 28 ? -19.46598 15.56768 21.32640 1.000 102.11672 225 ASN A CA 1
ATOM 1205 C C . ASN D 1 28 ? -19.31593 14.44011 20.32580 1.000 105.94659 225 ASN A C 1
ATOM 1206 O O . ASN D 1 28 ? -19.23545 13.27283 20.70995 1.000 115.70942 225 ASN A O 1
ATOM 1211 N N . MET D 1 29 ? -19.22372 14.78532 19.04340 1.000 90.20457 226 MET A N 1
ATOM 1212 C CA . MET D 1 29 ? -18.78755 13.80662 18.06006 1.000 74.13716 226 MET A CA 1
ATOM 1213 C C . MET D 1 29 ? -17.35366 14.01480 17.64570 1.000 71.95135 226 MET A C 1
ATOM 1214 O O . MET D 1 29 ? -16.77202 13.12144 17.01570 1.000 65.49507 226 MET A O 1
ATOM 1219 N N . TYR D 1 30 ? -16.79777 15.17534 17.96324 1.000 75.88151 227 TYR A N 1
ATOM 1220 C CA . TYR D 1 30 ? -15.44659 15.57274 17.62090 1.000 70.54272 227 TYR A CA 1
ATOM 1221 C C . TYR D 1 30 ? -14.77401 16.07594 18.88588 1.000 73.00272 227 TYR A C 1
ATOM 1222 O O . TYR D 1 30 ? -15.41379 16.68805 19.74601 1.000 87.15274 227 TYR A O 1
ATOM 1231 N N . LEU D 1 31 ? -13.47782 15.84503 18.98584 1.000 64.17165 228 LEU A N 1
ATOM 1232 C CA . LEU D 1 31 ? -12.76578 16.09149 20.21870 1.000 67.12948 228 LEU A CA 1
ATOM 1233 C C . LEU D 1 31 ? -11.57541 16.97202 19.91241 1.000 72.19381 228 LEU A C 1
ATOM 1234 O O . LEU D 1 31 ? -10.86403 16.73038 18.93216 1.000 73.61870 228 LEU A O 1
ATOM 1239 N N . SER D 1 32 ? -11.35458 17.97948 20.74888 1.000 66.67702 229 SER A N 1
ATOM 1240 C CA . SER D 1 32 ? -10.07792 18.66357 20.70836 1.000 69.57990 229 SER A CA 1
ATOM 1241 C C . SER D 1 32 ? -8.97142 17.67609 21.03162 1.000 67.90101 229 SER A C 1
ATOM 1242 O O . SER D 1 32 ? -9.19742 16.64061 21.64135 1.000 67.79569 229 SER A O 1
ATOM 1245 N N . ARG D 1 33 ? -7.74722 18.03530 20.66950 1.000 69.10102 230 ARG A N 1
ATOM 1246 C CA . ARG D 1 33 ? -6.62576 17.21423 21.09063 1.000 70.35482 230 ARG A CA 1
ATOM 1247 C C . ARG D 1 33 ? -6.48300 17.18597 22.61063 1.000 71.63844 230 ARG A C 1
ATOM 1248 O O . ARG D 1 33 ? -6.01890 16.18594 23.17573 1.000 66.53652 230 ARG A O 1
ATOM 1256 N N . LEU D 1 34 ? -6.89943 18.25501 23.29321 1.000 70.16586 231 LEU A N 1
ATOM 1257 C CA . LEU D 1 34 ? -6.81563 18.27561 24.75345 1.000 70.55431 231 LEU A CA 1
ATOM 1258 C C . LEU D 1 34 ? -7.86894 17.37368 25.38830 1.000 68.08383 231 LEU A C 1
ATOM 1259 O O . LEU D 1 34 ? -7.58176 16.67158 26.36229 1.000 68.13188 231 LEU A O 1
ATOM 1264 N N . ARG D 1 35 ? -9.09839 17.41354 24.87424 1.000 68.91805 232 ARG A N 1
ATOM 1265 C CA . ARG D 1 35 ? -10.16382 16.55500 25.38549 1.000 71.91600 232 ARG A CA 1
ATOM 1266 C C . ARG D 1 35 ? -9.84189 15.07249 25.14948 1.000 70.57951 232 ARG A C 1
ATOM 1267 O O . ARG D 1 35 ? -10.06319 14.23351 26.03663 1.000 66.15318 232 ARG A O 1
ATOM 1275 N N . ARG D 1 36 ? -9.31643 14.74069 23.96194 1.000 68.97431 233 ARG A N 1
ATOM 1276 C CA . ARG D 1 36 ? -8.72711 13.42251 23.71609 1.000 69.52493 233 ARG A CA 1
ATOM 1277 C C . ARG D 1 36 ? -7.80047 12.95708 24.83133 1.000 70.17477 233 ARG A C 1
ATOM 1278 O O . ARG D 1 36 ? -7.93969 11.83325 25.33110 1.000 54.50168 233 ARG A O 1
ATOM 1286 N N . ILE D 1 37 ? -6.83337 13.78942 25.21828 1.000 66.59016 234 ILE A N 1
ATOM 1287 C CA . ILE D 1 37 ? -5.91045 13.36682 26.27335 1.000 66.26446 234 ILE A CA 1
ATOM 1288 C C . ILE D 1 37 ? -6.64666 13.23025 27.59554 1.000 62.03068 234 ILE A C 1
ATOM 1289 O O . ILE D 1 37 ? -6.31998 12.36457 28.41114 1.000 55.65086 234 ILE A O 1
ATOM 1294 N N . GLU D 1 38 ? -7.68300 14.03019 27.80494 1.000 63.98251 235 GLU A N 1
ATOM 1295 C CA . GLU D 1 38 ? -8.43580 13.95641 29.04610 1.000 67.02153 235 GLU A CA 1
ATOM 1296 C C . GLU D 1 38 ? -9.15272 12.61470 29.13829 1.000 63.11954 235 GLU A C 1
ATOM 1297 O O . GLU D 1 38 ? -8.98072 11.85806 30.09796 1.000 59.28291 235 GLU A O 1
ATOM 1303 N N . ILE D 1 39 ? -9.94939 12.30929 28.11703 1.000 63.34742 236 ILE A N 1
ATOM 1304 C CA . ILE D 1 39 ? -10.71097 11.06075 28.08107 1.000 56.74387 236 ILE A CA 1
ATOM 1305 C C . ILE D 1 39 ? -9.77771 9.85934 28.19000 1.000 53.93801 236 ILE A C 1
ATOM 1306 O O . ILE D 1 39 ? -10.01206 8.95144 28.98048 1.000 51.15918 236 ILE A O 1
ATOM 1311 N N . ALA D 1 40 ? -8.69937 9.86035 27.41463 1.000 55.11965 237 ALA A N 1
ATOM 1312 C CA . ALA D 1 40 ? -7.68884 8.81667 27.50738 1.000 50.06168 237 ALA A CA 1
ATOM 1313 C C . ALA D 1 40 ? -7.22938 8.59348 28.93881 1.000 56.94657 237 ALA A C 1
ATOM 1314 O O . ALA D 1 40 ? -7.12733 7.44446 29.38850 1.000 52.94959 237 ALA A O 1
ATOM 1316 N N . THR D 1 41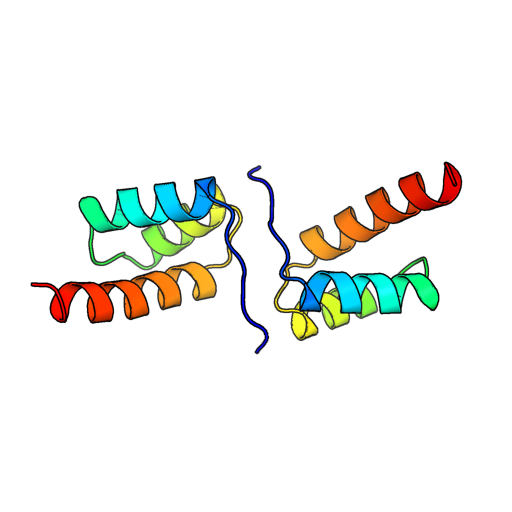 ? -6.91814 9.67816 29.66930 1.000 52.98782 238 THR A N 1
ATOM 1317 C CA . THR D 1 41 ? -6.35575 9.51487 31.01367 1.000 57.36029 238 THR A CA 1
ATOM 1318 C C . THR D 1 41 ? -7.41708 9.03133 32.00096 1.000 54.49028 238 THR A C 1
ATOM 1319 O O . THR D 1 41 ? -7.14118 8.16530 32.83789 1.000 56.23921 238 THR A O 1
ATOM 1323 N N . TYR D 1 42 ? -8.64383 9.53970 31.87828 1.000 49.00607 239 TYR A N 1
ATOM 1324 C CA . TYR D 1 42 ? -9.74010 9.08235 32.72177 1.000 57.19646 239 TYR A CA 1
ATOM 1325 C C . TYR D 1 42 ? -10.09644 7.61607 32.46498 1.000 62.87627 239 TYR A C 1
ATOM 1326 O O . TYR D 1 42 ? -10.42744 6.89194 33.41013 1.000 59.60429 239 TYR A O 1
ATOM 1335 N N . LEU D 1 43 ? -10.07188 7.16522 31.19993 1.000 54.67745 240 LEU A N 1
ATOM 1336 C CA . LEU D 1 43 ? -10.48795 5.81064 30.87635 1.000 54.44432 240 LEU A CA 1
ATOM 1337 C C . LEU D 1 43 ? -9.35158 4.79473 30.91495 1.000 54.88776 240 LEU A C 1
ATOM 1338 O O . LEU D 1 43 ? -9.57884 3.62225 30.59832 1.000 54.40820 240 LEU A O 1
ATOM 1343 N N . ASN D 1 44 ? -8.14460 5.19660 31.28121 1.000 53.71309 241 ASN A N 1
ATOM 1344 C CA . ASN D 1 44 ? -7.00780 4.28899 31.25344 1.000 49.62754 241 ASN A CA 1
ATOM 1345 C C . ASN D 1 44 ? -6.76448 3.75532 29.83574 1.000 53.57278 241 ASN A C 1
ATOM 1346 O O . ASN D 1 44 ? -6.53843 2.55278 29.62525 1.000 50.81365 241 ASN A O 1
ATOM 1351 N N . LEU D 1 45 ? -6.82572 4.64665 28.85146 1.000 44.77771 242 LEU A N 1
ATOM 1352 C CA . LEU D 1 45 ? -6.55261 4.30137 27.45854 1.000 48.59246 242 LEU A CA 1
ATOM 1353 C C . LEU D 1 45 ? -5.47639 5.22859 26.91072 1.000 48.19543 242 LEU A C 1
ATOM 1354 O O . LEU D 1 45 ? -5.23280 6.30462 27.45356 1.000 48.82884 242 LEU A O 1
ATOM 1359 N N . SER D 1 46 ? -4.87817 4.84646 25.79101 1.000 43.38976 243 SER A N 1
ATOM 1360 C CA . SER D 1 46 ? -3.98204 5.77814 25.10549 1.000 39.71751 243 SER A CA 1
ATOM 1361 C C . SER D 1 46 ? -4.75235 6.68871 24.18112 1.000 49.23600 243 SER A C 1
ATOM 1362 O O . SER D 1 46 ? -5.88569 6.39731 23.77412 1.000 46.57524 243 SER A O 1
ATOM 1365 N N . GLU D 1 47 ? -4.08951 7.77280 23.78162 1.000 43.84017 244 GLU A N 1
ATOM 1366 C CA . GLU D 1 47 ? -4.75627 8.77000 22.95533 1.000 52.64472 244 GLU A CA 1
ATOM 1367 C C . GLU D 1 47 ? -5.01603 8.24467 21.54516 1.000 47.72349 244 GLU A C 1
ATOM 1368 O O . GLU D 1 47 ? -6.08600 8.49009 20.97561 1.000 48.06342 244 GLU A O 1
ATOM 1374 N N . LYS D 1 48 ? -4.11435 7.44854 20.99849 1.000 42.14032 245 LYS A N 1
ATOM 1375 C CA . LYS D 1 48 ? -4.38996 6.86525 19.69185 1.000 43.98712 245 LYS A CA 1
ATOM 1376 C C . LYS D 1 48 ? -5.60396 5.92350 19.74604 1.000 49.71316 245 LYS A C 1
ATOM 1377 O O . LYS D 1 48 ? -6.38540 5.85346 18.78415 1.000 44.36939 245 LYS A O 1
ATOM 1383 N N . GLN D 1 49 ? -5.79520 5.20969 20.87437 1.000 42.20511 246 GLN A N 1
ATOM 1384 C CA . GLN D 1 49 ? -6.96018 4.33300 20.97484 1.000 41.39227 246 GLN A CA 1
ATOM 1385 C C . GLN D 1 49 ? -8.25004 5.14486 20.96523 1.000 46.45894 246 GLN A C 1
ATOM 1386 O O . GLN D 1 49 ? -9.22906 4.76197 20.30318 1.000 38.86577 246 GLN A O 1
ATOM 1392 N N . VAL D 1 50 ? -8.27511 6.26907 21.68950 1.000 40.21874 247 VAL A N 1
ATOM 1393 C CA . VAL D 1 50 ? -9.46856 7.12466 21.71019 1.000 37.19802 247 VAL A CA 1
ATOM 1394 C C . VAL D 1 50 ? -9.68467 7.72709 20.32495 1.000 43.73694 247 VAL A C 1
ATOM 1395 O O . VAL D 1 50 ? -10.81892 7.79781 19.82150 1.000 38.63587 247 VAL A O 1
ATOM 1399 N N . LYS D 1 51 ? -8.60507 8.15349 19.68072 1.000 39.91875 248 LYS A N 1
ATOM 1400 C CA . LYS D 1 51 ? -8.73490 8.80576 18.37165 1.000 46.86730 248 LYS A CA 1
ATOM 1401 C C . LYS D 1 51 ? -9.36196 7.87568 17.36081 1.000 49.80116 248 LYS A C 1
ATOM 1402 O O . LYS D 1 51 ? -10.36286 8.19572 16.70936 1.000 48.32244 248 LYS A O 1
ATOM 1408 N N . ILE D 1 52 ? -8.80707 6.68836 17.24905 1.000 48.23755 249 ILE A N 1
ATOM 1409 C CA . ILE D 1 52 ? -9.31548 5.75717 16.26202 1.000 44.21706 249 ILE A CA 1
ATOM 1410 C C . ILE D 1 52 ? -10.73971 5.32550 16.61298 1.000 45.27795 249 ILE A C 1
ATOM 1411 O O . ILE D 1 52 ? -11.57921 5.13657 15.72900 1.000 45.04358 249 ILE A O 1
ATOM 1416 N N . TRP D 1 53 ? -11.05531 5.18496 17.89968 1.000 42.41757 250 TRP A N 1
ATOM 1417 C CA . TRP D 1 53 ? -12.43128 4.80889 18.23883 1.000 44.73146 250 TRP A CA 1
ATOM 1418 C C . TRP D 1 53 ? -13.41525 5.87443 17.75130 1.000 43.74259 250 TRP A C 1
ATOM 1419 O O . TRP D 1 53 ? -14.44226 5.57489 17.12928 1.000 39.67032 250 TRP A O 1
ATOM 1430 N 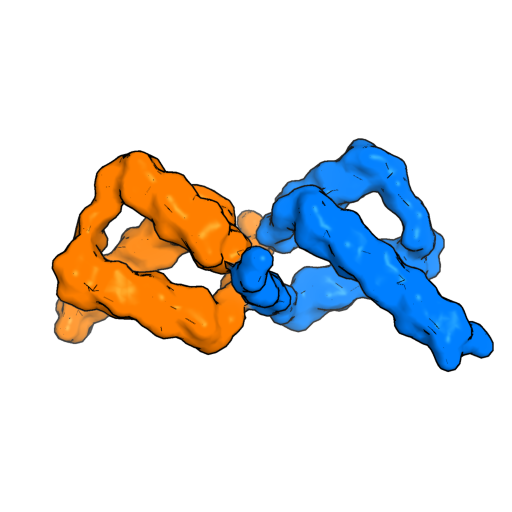N . PHE D 1 54 ? -13.08525 7.13301 17.95998 1.000 42.69530 251 PHE A N 1
ATOM 1431 C CA . PHE D 1 54 ? -13.93645 8.19615 17.45524 1.000 46.30894 251 PHE A CA 1
ATOM 1432 C C . PHE D 1 54 ? -14.01439 8.21224 15.92254 1.000 51.85896 251 PHE A C 1
ATOM 1433 O O . PHE D 1 54 ? -15.11040 8.35192 15.35866 1.000 52.26441 251 PHE A O 1
ATOM 1441 N N . GLN D 1 55 ? -12.88653 8.04387 15.21890 1.000 49.57884 252 GLN A N 1
ATOM 1442 C CA . GLN D 1 55 ? -12.96027 7.89637 13.75701 1.000 50.77784 252 GLN A CA 1
ATOM 1443 C C . GLN D 1 55 ? -13.93954 6.79428 13.34436 1.000 49.24201 252 GLN A C 1
ATOM 1444 O O . GLN D 1 55 ? -14.88577 7.03722 12.59426 1.000 52.44252 252 GLN A O 1
ATOM 1450 N N . ASN D 1 56 ? -13.71252 5.55475 13.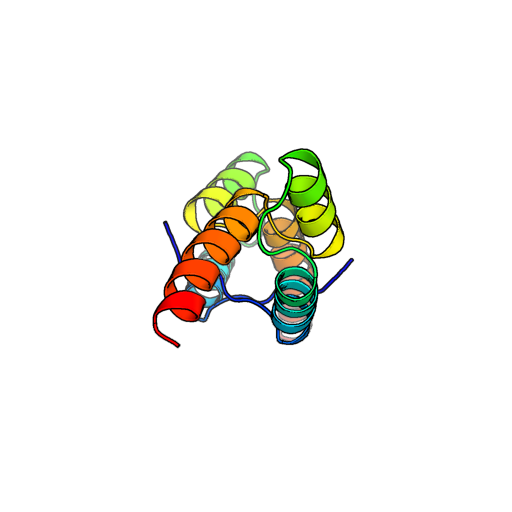81140 1.000 47.46325 253 ASN A N 1
ATOM 1451 C CA . ASN D 1 56 ? -14.56940 4.44967 13.38254 1.000 48.27761 253 ASN A CA 1
ATOM 1452 C C . ASN D 1 56 ? -16.01856 4.70842 13.77440 1.000 56.33128 253 ASN A C 1
ATOM 1453 O O . ASN D 1 56 ? -16.93517 4.42768 12.99018 1.000 56.39388 253 ASN A O 1
ATOM 1458 N N . ARG D 1 57 ? -16.24240 5.30051 14.95960 1.000 49.46274 254 ARG A N 1
ATOM 1459 C CA . ARG D 1 57 ? -17.60995 5.51786 15.41762 1.000 51.39150 254 ARG A CA 1
ATOM 1460 C C . ARG D 1 57 ? -18.36181 6.41035 14.45687 1.000 61.99497 254 ARG A C 1
ATOM 1461 O O . ARG D 1 57 ? -19.52137 6.13961 14.13468 1.000 61.28141 254 ARG A O 1
ATOM 1469 N N . ARG D 1 58 ? -17.71935 7.48267 13.99352 1.000 56.76719 255 ARG A N 1
ATOM 1470 C CA . ARG D 1 58 ? -18.38942 8.39652 13.07988 1.000 58.55820 255 ARG A CA 1
ATOM 1471 C C . ARG D 1 58 ? -18.78151 7.69899 11.77603 1.000 64.46314 255 ARG A C 1
ATOM 1472 O O . ARG D 1 58 ? -19.89750 7.8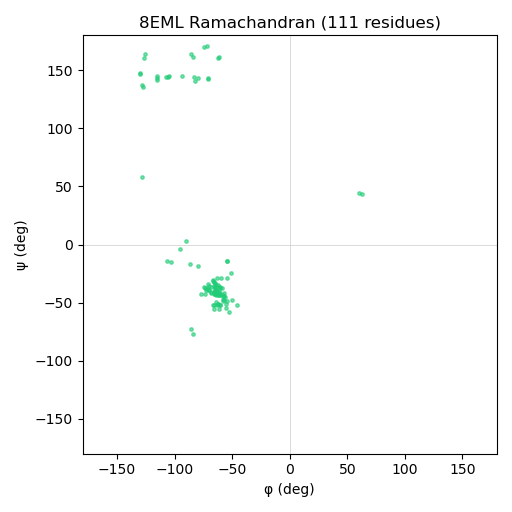9214 11.27512 1.000 64.45941 255 ARG A O 1
ATOM 1480 N N . VAL D 1 59 ? -17.90174 6.85036 11.23571 1.000 60.14185 256 VAL A N 1
ATOM 1481 C CA . VAL D 1 59 ? -18.25369 6.06512 10.04953 1.000 70.95320 256 VAL A CA 1
ATOM 1482 C C . VAL D 1 59 ? -19.50461 5.22353 10.30168 1.000 73.65111 256 VAL A C 1
ATOM 1483 O O . VAL D 1 59 ? -20.43326 5.18582 9.48308 1.000 79.84220 256 VAL A O 1
ATOM 1487 N N . LYS D 1 60 ? -19.54584 4.52413 11.43040 1.000 71.52153 257 LYS A N 1
ATOM 1488 C CA . LYS D 1 60 ? -20.73369 3.73941 11.73432 1.000 72.50156 257 LYS A CA 1
ATOM 1489 C C . LYS D 1 60 ? -21.94901 4.64717 11.85429 1.000 81.82621 257 LYS A C 1
ATOM 1490 O O . LYS D 1 60 ? -23.01344 4.35043 11.30190 1.000 84.63050 257 LYS A O 1
ATOM 1496 N N . HIS D 1 61 ? -21.79245 5.79074 12.51642 1.000 83.63371 258 HIS A N 1
ATOM 1497 C CA . HIS D 1 61 ? -22.94651 6.64031 12.76076 1.000 89.43742 258 HIS A CA 1
ATOM 1498 C C . HIS D 1 61 ? -23.56249 7.13269 11.46274 1.000 99.17811 258 HIS A C 1
ATOM 1499 O O . HIS D 1 61 ? -24.78515 7.29664 11.38208 1.000 103.81910 258 HIS A O 1
ATOM 1506 N N . LYS D 1 62 ? -22.74343 7.38488 10.44193 1.000 93.12006 259 LYS A N 1
ATOM 1507 C CA . LYS D 1 62 ? -23.29757 7.83156 9.16944 1.000 99.32155 259 LYS A CA 1
ATOM 1508 C C . LYS D 1 62 ? -24.12802 6.72536 8.53773 1.000 105.96207 259 LYS A C 1
ATOM 1509 O O . LYS D 1 62 ? -25.30290 6.92486 8.20522 1.000 108.86489 259 LYS A O 1
ATOM 1511 N N . LYS D 1 63 ? -23.54171 5.53175 8.41529 1.000 101.39156 260 LYS A N 1
ATOM 1512 C CA . LYS D 1 63 ? -24.22544 4.38178 7.83734 1.000 103.87578 260 LYS A CA 1
ATOM 1513 C C . LYS D 1 63 ? -25.54791 4.06992 8.52516 1.000 108.84256 260 LYS A C 1
ATOM 1514 O O . LYS D 1 63 ? -26.34209 3.30297 7.97649 1.000 117.06407 260 LYS A O 1
ATOM 1516 N N . GLU D 1 64 ? -25.80765 4.64461 9.70037 1.000 112.27809 261 GLU A N 1
ATOM 1517 C CA . GLU D 1 64 ? -27.09600 4.52432 10.38055 1.000 112.06443 261 GLU A CA 1
ATOM 1518 C C . GLU D 1 64 ? -27.60867 5.91947 10.74450 1.000 113.86675 261 GLU A C 1
ATOM 1519 O O . GLU D 1 64 ? -27.83840 6.23591 11.90855 1.000 116.89085 261 GLU A O 1
ATOM 1521 N N . GLY D 1 65 ? -27.76364 6.77146 9.73801 1.000 115.61087 262 GLY A N 1
ATOM 1522 C CA . GLY D 1 65 ? -28.17022 8.14904 9.96100 1.000 125.35993 262 GLY A CA 1
ATOM 1523 C C . GLY D 1 65 ? -29.49633 8.32258 10.68215 1.000 134.30248 262 GLY A C 1
ATOM 1524 O O . GLY D 1 65 ? -30.56750 8.11492 10.10827 1.000 137.76870 262 GLY A O 1
#

InterPro domains:
  IPR001356 Homeodomain [PF00046] (204-260)
  IPR001356 Homeodomain [PS50071] (201-261)
  IPR001356 Homeodomain [SM00389] (203-265)
  IPR001356 Homeodomain [cd00086] (204-261)
  IPR009057 Homedomain-like superfamily [SSF46689] (190-261)
  IPR017970 Homeobox, conserved site [PS00027] (236-259)
  IPR020479 Homeodomain, metazoa [PR00024] (225-236)
  IPR020479 Homeodomain, metazoa [PR00024] (240-250)
  IPR020479 Homeodomain, metazoa [PR00024] (250-259)
  IPR042191 GS homeobox 1/2 [PTHR47421] (1-305)

Secondary structure (DSSP, 8-state):
-------HHHHHHHHHHHHH-SS--HHHHHHHHHHHT--HHHHHHHHHHHHHHHHHT-/-------HHHHHHHHHHHHH-SS--HHHHHHHHHHHT--HHHHHHHHHHHHHHHHH-

B-factor: mean 74.85, std 28.65, range [29.83, 193.88]

Radius of gyration: 16.5 Å; Cα contacts (8 Å, |Δi|>4): 78; chains: 2; bounding box: 42×42×38 Å

Sequence (115 aa):
RMRTAFTSTQLLELEREFSSNMYLSRLRRIEIATYLNLSEKQVKIWFQNRRVKHKKERMRTAFTSTQLLELEREFSSNMYLSRLRRIEIATYLNLSEKQVKIWFQNRRVKHKKEG